Protein AF-A0A4Q3JT15-F1 (afdb_monomer)

Foldseek 3Di:
DDQDPAADDAQDWDADPQQKIKGQHDADRVHRDDMDIDHHPPPPPPPPPDD

Radius of gyration: 15.47 Å; Cα contacts (8 Å, |Δi|>4): 72; chains: 1; bounding box: 24×30×45 Å

Mean predicted aligned error: 8.35 Å

Sequence (51 aa):
LQLAQAIPEAGAEFTLPDGTRLQVVEASQRRVRRVRLWPPPKKPSEDEESA

Structure (mmCIF, N/CA/C/O backbone):
data_AF-A0A4Q3JT15-F1
#
_entry.id   AF-A0A4Q3JT15-F1
#
loop_
_atom_site.group_PDB
_atom_site.id
_atom_site.type_symbol
_atom_site.label_atom_id
_atom_site.label_alt_id
_atom_site.label_comp_id
_atom_site.label_asym_id
_atom_site.label_entity_id
_atom_site.label_seq_id
_atom_site.pdbx_PDB_ins_code
_atom_site.Cartn_x
_atom_site.Cartn_y
_atom_site.Cartn_z
_atom_site.occupancy
_atom_site.B_iso_or_equiv
_atom_site.auth_seq_id
_atom_site.auth_comp_id
_atom_site.auth_asym_id
_atom_site.auth_atom_id
_atom_site.pdbx_PDB_model_num
ATOM 1 N N . LEU A 1 1 ? 14.781 0.665 5.674 1.00 55.56 1 LEU A N 1
ATOM 2 C CA . LEU A 1 1 ? 13.897 1.165 4.597 1.00 55.56 1 LEU A CA 1
ATOM 3 C C . LEU A 1 1 ? 12.561 1.530 5.220 1.00 55.56 1 LEU A C 1
ATOM 5 O O . LEU A 1 1 ? 11.892 0.650 5.742 1.00 55.56 1 LEU A O 1
ATOM 9 N N . GLN A 1 2 ? 12.227 2.817 5.245 1.00 66.12 2 GLN A N 1
ATOM 10 C CA . GLN A 1 2 ? 10.983 3.334 5.813 1.00 66.12 2 GLN A CA 1
ATOM 11 C C . GLN A 1 2 ? 10.283 4.109 4.690 1.00 66.12 2 GLN A C 1
ATOM 13 O O . GLN A 1 2 ? 10.846 5.070 4.178 1.00 66.12 2 GLN A O 1
ATOM 18 N N . LEU A 1 3 ? 9.125 3.616 4.232 1.00 72.19 3 LEU A N 1
ATOM 19 C CA . LEU A 1 3 ? 8.438 4.119 3.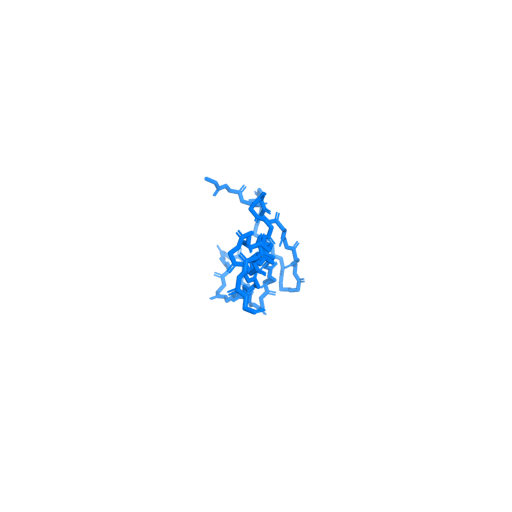027 1.00 72.19 3 LEU A CA 1
ATOM 20 C C . LEU A 1 3 ? 7.569 5.354 3.294 1.00 72.19 3 LEU A C 1
ATOM 22 O O . LEU A 1 3 ? 7.317 6.139 2.388 1.00 72.19 3 LEU A O 1
ATOM 26 N N . ALA A 1 4 ? 7.126 5.532 4.537 1.00 71.75 4 ALA A N 1
ATOM 27 C CA . ALA A 1 4 ? 6.331 6.669 4.975 1.00 71.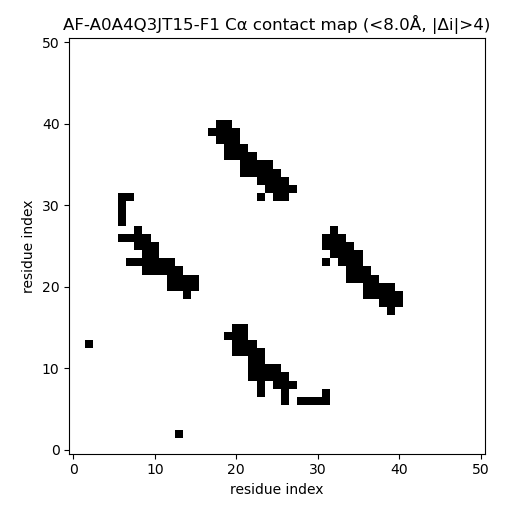75 4 ALA A CA 1
ATOM 28 C C . ALA A 1 4 ? 6.805 7.121 6.363 1.00 71.75 4 ALA A C 1
ATOM 30 O O . ALA A 1 4 ? 7.120 6.290 7.218 1.00 71.75 4 ALA A O 1
ATOM 31 N N . GLN A 1 5 ? 6.860 8.439 6.582 1.00 78.19 5 GLN A N 1
ATOM 32 C CA . GLN A 1 5 ? 7.227 9.039 7.875 1.00 78.19 5 GLN A CA 1
ATOM 33 C C . GLN A 1 5 ? 6.057 9.061 8.880 1.00 78.19 5 GLN A C 1
ATOM 35 O O . GLN A 1 5 ? 6.256 9.352 10.055 1.00 78.19 5 GLN A O 1
ATOM 40 N N . ALA A 1 6 ? 4.849 8.718 8.427 1.00 84.81 6 ALA A N 1
ATOM 41 C CA . ALA A 1 6 ? 3.632 8.571 9.222 1.00 84.81 6 ALA A CA 1
ATOM 42 C C . ALA A 1 6 ? 2.881 7.297 8.798 1.00 84.81 6 ALA A C 1
ATOM 44 O O . ALA A 1 6 ? 3.191 6.712 7.759 1.00 84.81 6 ALA A O 1
ATOM 45 N N . ILE A 1 7 ? 1.902 6.854 9.595 1.00 84.88 7 ILE A N 1
ATOM 46 C CA . ILE A 1 7 ? 1.080 5.686 9.247 1.00 84.88 7 ILE A CA 1
ATOM 47 C C . ILE A 1 7 ? 0.124 6.082 8.116 1.00 84.88 7 ILE A C 1
ATOM 49 O O . ILE A 1 7 ? -0.693 6.979 8.319 1.00 84.88 7 ILE A O 1
ATOM 53 N N . PRO A 1 8 ? 0.214 5.438 6.943 1.00 86.25 8 PRO A N 1
ATOM 54 C CA . PRO A 1 8 ? -0.630 5.781 5.813 1.00 86.25 8 PRO A CA 1
ATOM 55 C C . PRO A 1 8 ? -2.056 5.258 5.979 1.00 86.25 8 PRO A C 1
ATOM 57 O O . PRO A 1 8 ? -2.296 4.228 6.614 1.00 86.25 8 PRO A O 1
ATOM 60 N N . GLU A 1 9 ? -2.993 5.965 5.358 1.00 88.38 9 GLU A N 1
ATOM 61 C CA . GLU A 1 9 ? -4.397 5.570 5.312 1.00 88.38 9 GLU A CA 1
ATOM 62 C C . GLU A 1 9 ? -4.630 4.401 4.346 1.00 88.38 9 GLU A C 1
A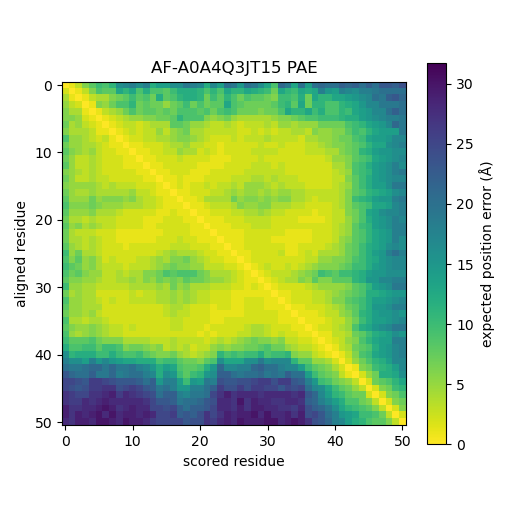TOM 64 O O . GLU A 1 9 ? -3.818 4.106 3.462 1.00 88.38 9 GLU A O 1
ATOM 69 N N . ALA A 1 10 ? -5.766 3.720 4.510 1.00 91.62 10 ALA A N 1
ATOM 70 C CA . ALA A 1 10 ? -6.211 2.730 3.539 1.00 91.62 10 ALA A CA 1
ATOM 71 C C . ALA A 1 10 ? -6.440 3.396 2.171 1.00 91.62 10 ALA A C 1
ATOM 73 O O . ALA A 1 10 ? -7.029 4.468 2.081 1.00 91.62 10 ALA A O 1
ATOM 74 N N . GLY A 1 11 ? -5.960 2.753 1.111 1.00 91.94 11 GLY A N 1
ATOM 75 C CA . GLY A 1 11 ? -5.958 3.265 -0.257 1.00 91.94 11 GLY A CA 1
ATOM 76 C C . GLY A 1 11 ? -4.630 3.883 -0.692 1.00 91.94 11 GLY A C 1
ATOM 77 O O . GLY A 1 11 ? -4.402 3.984 -1.894 1.00 91.94 11 GLY A O 1
ATOM 78 N N . ALA A 1 12 ? -3.732 4.225 0.240 1.00 91.50 12 ALA A N 1
ATOM 79 C CA . ALA A 1 12 ? -2.436 4.806 -0.099 1.00 91.50 12 ALA A CA 1
ATOM 80 C C . ALA A 1 12 ? -1.593 3.857 -0.969 1.00 91.50 12 ALA A C 1
ATOM 82 O O . ALA A 1 12 ? -1.443 2.675 -0.645 1.00 91.50 12 ALA A O 1
ATOM 83 N N . GLU A 1 13 ? -1.019 4.393 -2.045 1.00 93.38 13 GLU A N 1
ATOM 84 C CA . GLU A 1 13 ? -0.143 3.676 -2.970 1.00 93.38 13 GLU A CA 1
ATOM 85 C C . GLU A 1 13 ? 1.309 4.133 -2.824 1.00 93.38 13 GLU A C 1
ATOM 87 O O . GLU A 1 13 ? 1.599 5.320 -2.680 1.00 93.38 13 GLU A O 1
ATOM 92 N N . PHE A 1 14 ? 2.234 3.184 -2.916 1.00 90.75 14 PHE A N 1
ATOM 93 C CA . PHE A 1 14 ? 3.667 3.433 -2.898 1.00 90.75 14 PHE A CA 1
ATOM 94 C C . PHE A 1 14 ? 4.344 2.625 -3.997 1.00 90.75 14 PHE A C 1
ATOM 96 O O . PHE A 1 14 ? 3.912 1.525 -4.347 1.00 90.75 14 PHE A O 1
ATOM 103 N N . THR A 1 15 ? 5.437 3.169 -4.518 1.00 90.44 15 THR A N 1
ATOM 104 C CA . THR A 1 15 ? 6.301 2.481 -5.477 1.00 90.44 15 THR A CA 1
ATOM 105 C C . THR A 1 15 ? 7.697 2.398 -4.884 1.00 90.44 15 THR A C 1
ATOM 107 O O . THR A 1 15 ? 8.260 3.408 -4.461 1.00 90.44 15 THR A O 1
ATOM 110 N N . LEU A 1 16 ? 8.227 1.184 -4.799 1.00 89.25 16 LEU A N 1
ATOM 111 C CA . LEU A 1 16 ? 9.589 0.919 -4.362 1.00 89.25 16 LEU A CA 1
ATOM 112 C C . LEU A 1 16 ? 10.580 1.155 -5.521 1.00 89.25 16 LEU A C 1
ATOM 114 O O . LEU A 1 16 ? 10.195 1.071 -6.689 1.00 89.25 16 LEU A O 1
ATOM 118 N N . PRO A 1 17 ? 11.867 1.412 -5.224 1.00 86.12 17 PRO A N 1
ATOM 119 C CA . PRO A 1 17 ? 12.887 1.656 -6.250 1.00 86.12 17 PRO A CA 1
ATOM 120 C C . PRO A 1 17 ? 13.131 0.480 -7.206 1.00 86.12 17 PRO A C 1
ATOM 122 O O . PRO A 1 17 ? 13.637 0.677 -8.305 1.00 86.12 17 PRO A O 1
ATOM 125 N N . ASP A 1 18 ? 12.791 -0.740 -6.793 1.00 84.88 18 ASP A N 1
ATOM 126 C CA . ASP A 1 18 ? 12.874 -1.955 -7.609 1.00 84.88 18 ASP A CA 1
ATOM 127 C C . ASP A 1 18 ? 11.718 -2.078 -8.619 1.00 84.88 18 ASP A C 1
ATOM 129 O O . ASP A 1 18 ? 11.735 -2.976 -9.456 1.00 84.88 18 ASP A O 1
ATOM 133 N N . GLY A 1 19 ? 10.730 -1.178 -8.561 1.00 87.81 19 GLY A N 1
ATOM 134 C CA . GLY A 1 19 ? 9.525 -1.198 -9.388 1.00 87.81 19 GLY A CA 1
ATOM 135 C C . GLY A 1 19 ? 8.347 -1.932 -8.747 1.00 87.81 19 GLY A C 1
ATOM 136 O O . GLY A 1 19 ? 7.275 -1.995 -9.350 1.00 87.81 19 GLY A O 1
ATOM 137 N N . THR A 1 20 ? 8.507 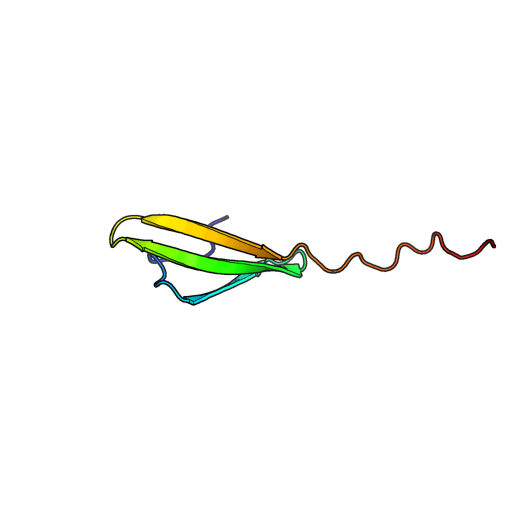-2.468 -7.534 1.00 91.25 20 THR A N 1
ATOM 138 C CA . THR A 1 20 ? 7.408 -3.095 -6.797 1.00 91.25 20 THR A CA 1
ATOM 139 C C . THR A 1 20 ? 6.400 -2.023 -6.397 1.00 91.25 20 THR A C 1
ATOM 141 O O . THR A 1 20 ? 6.742 -1.039 -5.736 1.00 91.25 20 THR A O 1
ATOM 144 N N . ARG A 1 21 ? 5.131 -2.213 -6.758 1.00 93.38 21 ARG A N 1
ATOM 145 C CA . ARG A 1 21 ? 4.043 -1.332 -6.317 1.00 93.38 21 ARG A CA 1
ATOM 146 C C . ARG A 1 21 ? 3.337 -1.950 -5.1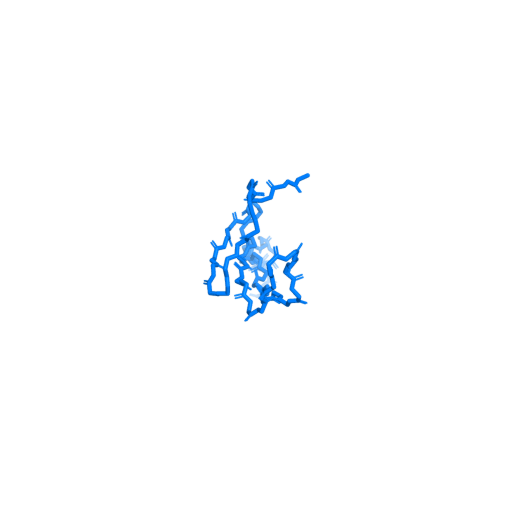26 1.00 93.38 21 ARG A C 1
ATOM 148 O O . ARG A 1 21 ? 3.176 -3.168 -5.048 1.00 93.38 21 ARG A O 1
ATOM 155 N N . LEU A 1 22 ? 2.879 -1.118 -4.202 1.00 94.06 22 LEU A N 1
ATOM 156 C CA . LEU A 1 22 ? 2.118 -1.566 -3.046 1.00 94.06 22 LEU A CA 1
ATOM 157 C C . LEU A 1 22 ? 0.998 -0.605 -2.685 1.00 94.06 22 LEU A C 1
ATOM 159 O O . LEU A 1 22 ? 1.161 0.606 -2.758 1.00 94.06 22 LEU A O 1
ATOM 163 N N . GLN A 1 23 ? -0.137 -1.167 -2.283 1.00 95.00 23 GLN A N 1
ATOM 164 C CA . GLN A 1 23 ? -1.319 -0.427 -1.860 1.00 95.00 23 GLN A CA 1
ATOM 165 C C . GLN A 1 23 ? -1.719 -0.880 -0.467 1.00 95.00 23 GLN A C 1
ATOM 167 O O . GLN A 1 23 ? -1.821 -2.077 -0.184 1.00 95.00 23 GLN A O 1
ATOM 172 N N .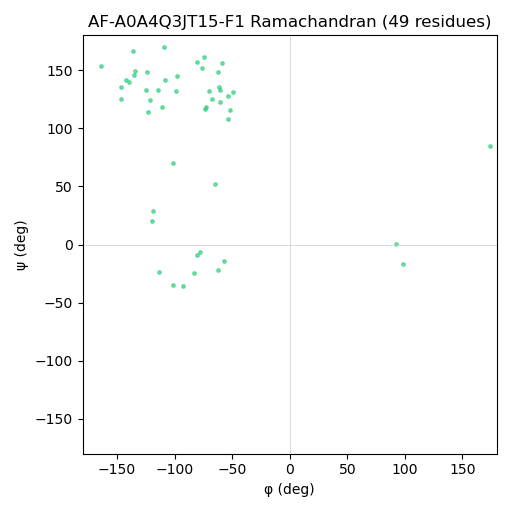 VAL A 1 24 ? -1.984 0.077 0.408 1.00 94.62 24 VAL A N 1
ATOM 173 C CA . VAL A 1 24 ? -2.524 -0.184 1.737 1.00 94.62 24 VAL A CA 1
ATOM 174 C C . VAL A 1 24 ? -3.994 -0.557 1.591 1.00 94.62 24 VAL A C 1
ATOM 176 O O . VAL A 1 24 ? -4.799 0.249 1.148 1.00 94.62 24 VAL A O 1
ATOM 179 N N . VAL A 1 25 ? -4.360 -1.782 1.958 1.00 95.19 25 VAL A N 1
ATOM 180 C CA . VAL A 1 25 ? -5.758 -2.249 1.898 1.00 95.19 25 VAL A CA 1
ATOM 181 C C . VAL A 1 25 ? -6.456 -2.006 3.229 1.00 95.19 25 VAL A C 1
ATOM 183 O O . VAL A 1 25 ? -7.636 -1.680 3.271 1.00 95.19 25 VAL A O 1
ATOM 186 N N . GLU A 1 26 ? -5.721 -2.157 4.330 1.00 92.94 26 GLU A N 1
ATOM 187 C CA . GLU A 1 26 ? -6.262 -1.983 5.672 1.00 92.94 26 GLU A CA 1
ATOM 188 C C . GLU A 1 26 ? -5.193 -1.400 6.597 1.00 92.94 26 GLU A C 1
ATOM 190 O O . GLU A 1 26 ? -4.112 -1.979 6.756 1.00 92.94 26 GLU A O 1
ATOM 195 N N . ALA A 1 27 ? -5.515 -0.283 7.248 1.00 92.50 27 ALA A N 1
ATOM 196 C CA . ALA A 1 27 ? -4.671 0.366 8.242 1.00 92.50 27 ALA A CA 1
ATOM 197 C C . ALA A 1 27 ? -5.487 0.777 9.472 1.00 92.50 27 ALA A C 1
ATOM 199 O O . ALA A 1 27 ? -6.658 1.133 9.375 1.00 92.50 27 ALA A O 1
ATOM 200 N N . SER A 1 28 ? -4.852 0.710 10.640 1.00 88.69 28 SER A N 1
ATOM 201 C CA . SER A 1 28 ? -5.342 1.313 11.878 1.00 88.69 28 SER A CA 1
ATOM 202 C C . SER A 1 28 ? -4.471 2.510 12.250 1.00 88.69 28 SER A C 1
ATOM 204 O O . SER A 1 28 ? -3.368 2.661 11.732 1.00 88.69 28 SER A O 1
ATOM 206 N N . GLN A 1 29 ? -4.902 3.294 13.240 1.00 86.06 29 GLN A N 1
ATOM 207 C CA . GLN A 1 29 ? -4.154 4.455 13.748 1.00 86.06 29 GLN A CA 1
ATOM 208 C C . GLN A 1 29 ? -2.737 4.138 14.257 1.00 86.06 29 GLN A C 1
ATOM 210 O O . GLN A 1 29 ? -1.961 5.054 14.497 1.00 86.06 29 GLN A O 1
ATOM 215 N N . ARG A 1 30 ? -2.403 2.859 14.482 1.00 89.12 30 ARG A N 1
ATOM 216 C CA . ARG A 1 30 ? -1.090 2.440 15.004 1.00 89.12 30 ARG A CA 1
ATOM 217 C C .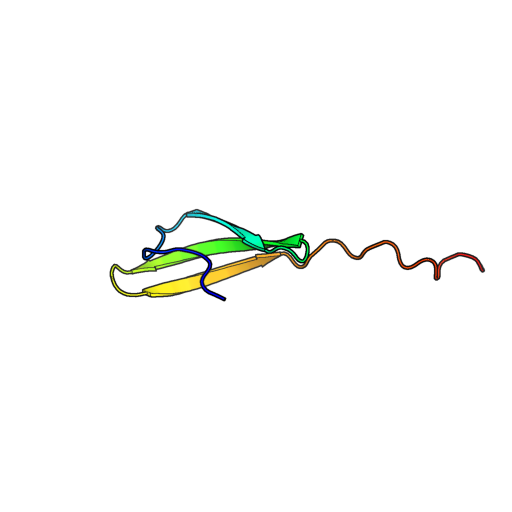 ARG A 1 30 ? -0.256 1.644 14.011 1.00 89.12 30 ARG A C 1
ATOM 219 O O . ARG A 1 30 ? 0.955 1.570 14.184 1.00 89.12 30 ARG A O 1
ATOM 226 N N . ARG A 1 31 ? -0.881 0.991 13.027 1.00 90.06 31 ARG A N 1
ATOM 227 C CA . ARG A 1 31 ? -0.160 0.156 12.060 1.00 90.06 31 ARG A CA 1
ATOM 228 C C . ARG A 1 31 ? -0.990 -0.168 10.829 1.00 90.06 31 ARG A C 1
ATOM 230 O O . ARG A 1 31 ? -2.206 -0.336 10.906 1.00 90.06 31 ARG A O 1
ATOM 237 N N . VAL A 1 32 ? -0.290 -0.408 9.729 1.00 91.88 32 VAL A N 1
ATOM 238 C CA . VAL A 1 32 ? -0.851 -1.081 8.557 1.00 91.88 32 VAL A CA 1
ATOM 239 C C . VAL A 1 32 ? -1.088 -2.556 8.893 1.00 91.88 32 VAL A C 1
ATOM 241 O O . VAL A 1 32 ? -0.227 -3.214 9.478 1.00 91.88 32 VAL A O 1
ATOM 244 N N . ARG A 1 33 ? -2.273 -3.075 8.566 1.00 94.50 33 ARG A N 1
ATOM 245 C CA . ARG A 1 33 ? -2.667 -4.470 8.820 1.00 94.50 33 ARG A CA 1
ATOM 246 C C . ARG A 1 33 ? -2.563 -5.332 7.571 1.00 94.50 33 ARG A C 1
ATOM 248 O O . ARG A 1 33 ? -2.226 -6.508 7.680 1.00 94.50 33 ARG A O 1
ATOM 255 N N . ARG A 1 34 ? -2.856 -4.761 6.400 1.00 94.50 34 ARG A N 1
ATOM 256 C CA . ARG A 1 34 ? -2.834 -5.478 5.125 1.00 94.50 34 ARG A CA 1
ATOM 257 C C . ARG A 1 34 ? -2.391 -4.564 3.993 1.00 94.50 34 ARG A C 1
ATOM 259 O O . ARG A 1 34 ? -2.886 -3.446 3.854 1.00 94.50 34 ARG A O 1
ATOM 266 N N . VAL A 1 35 ? -1.507 -5.091 3.155 1.00 94.06 35 VAL A N 1
ATOM 267 C CA . VAL A 1 35 ? -1.067 -4.466 1.907 1.00 94.06 35 VAL A CA 1
ATOM 268 C C . VAL A 1 35 ? -1.299 -5.416 0.744 1.00 94.06 35 VAL A C 1
ATOM 270 O O . VAL A 1 35 ? -1.217 -6.635 0.899 1.00 94.06 35 VAL A O 1
ATOM 273 N N . ARG A 1 36 ? -1.583 -4.848 -0.422 1.00 94.62 36 ARG A N 1
ATOM 274 C CA . ARG A 1 36 ? -1.530 -5.536 -1.705 1.00 94.62 36 ARG A CA 1
ATOM 275 C C . ARG A 1 36 ? -0.203 -5.195 -2.358 1.00 94.62 36 ARG A C 1
ATOM 277 O O . ARG A 1 36 ? 0.177 -4.030 -2.378 1.00 94.62 36 ARG A O 1
ATOM 284 N N . LEU A 1 37 ? 0.493 -6.211 -2.848 1.00 93.31 37 LEU A N 1
ATOM 285 C CA . LEU A 1 37 ? 1.783 -6.079 -3.513 1.00 93.31 37 LEU A CA 1
ATOM 286 C C . LEU A 1 37 ? 1.619 -6.482 -4.973 1.00 93.31 37 LEU A C 1
ATOM 288 O O . LEU A 1 37 ? 1.045 -7.533 -5.263 1.00 93.31 37 LEU A O 1
ATOM 292 N N . TRP A 1 38 ? 2.147 -5.657 -5.866 1.00 93.69 38 TRP A N 1
ATOM 293 C CA . TRP A 1 38 ? 2.363 -6.003 -7.261 1.00 93.69 38 TRP A CA 1
ATOM 294 C C . TRP A 1 38 ? 3.868 -6.105 -7.477 1.00 93.69 38 TRP A C 1
ATOM 296 O O . TRP A 1 38 ? 4.569 -5.111 -7.254 1.00 93.69 38 TRP A O 1
ATOM 306 N N . PRO A 1 39 ? 4.371 -7.290 -7.865 1.00 89.00 39 PRO A N 1
ATOM 307 C CA . PRO A 1 39 ? 5.789 -7.471 -8.125 1.00 89.00 39 PRO A CA 1
ATOM 308 C C . PRO A 1 39 ? 6.250 -6.512 -9.226 1.00 89.00 39 PRO A C 1
ATOM 310 O O . PRO A 1 39 ? 5.428 -6.071 -10.042 1.00 89.00 39 PRO A O 1
ATOM 313 N N . PRO A 1 40 ? 7.552 -6.192 -9.262 1.00 87.19 40 PRO A N 1
ATOM 314 C CA . PRO A 1 40 ? 8.069 -5.340 -10.307 1.00 87.19 40 PRO A CA 1
ATOM 315 C C . PRO A 1 40 ? 7.855 -6.046 -11.649 1.00 87.19 40 PRO A C 1
ATOM 317 O O . PRO A 1 40 ? 7.871 -7.285 -11.701 1.00 87.19 40 PRO A O 1
ATOM 320 N N . PRO A 1 41 ? 7.633 -5.296 -12.741 1.00 78.44 41 PRO A N 1
ATOM 321 C CA . PRO A 1 41 ? 7.616 -5.906 -14.058 1.00 78.44 41 PRO A CA 1
ATOM 322 C C . PRO A 1 41 ? 8.922 -6.685 -14.211 1.00 78.44 41 PRO A C 1
ATOM 324 O O . PRO A 1 41 ? 9.997 -6.139 -13.947 1.00 78.44 41 PRO A O 1
ATOM 327 N N . LYS A 1 42 ? 8.836 -7.971 -14.585 1.00 74.44 42 LYS A N 1
ATOM 328 C CA . LYS A 1 42 ? 10.028 -8.706 -15.008 1.00 74.44 42 LYS A CA 1
ATOM 329 C C . LYS A 1 42 ? 10.670 -7.825 -16.072 1.00 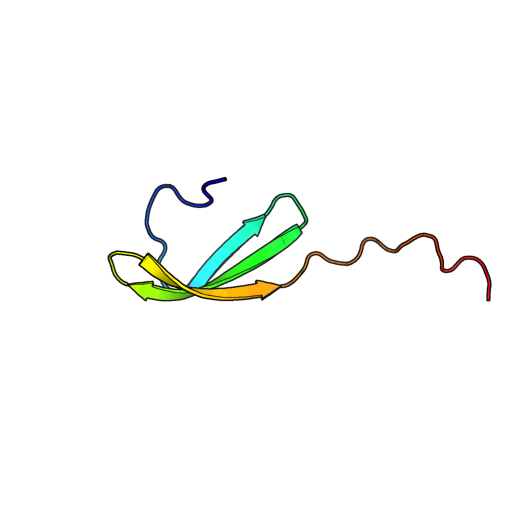74.44 42 LYS A C 1
ATOM 331 O O . LYS A 1 42 ? 10.041 -7.570 -17.099 1.00 74.44 42 LYS A O 1
ATOM 336 N N . LYS A 1 43 ? 11.881 -7.317 -15.810 1.00 65.56 43 LYS A N 1
ATOM 337 C CA . LYS A 1 43 ? 12.722 -6.858 -16.914 1.00 65.56 43 LYS A CA 1
ATOM 338 C C . LYS A 1 43 ? 12.702 -8.011 -17.917 1.00 65.56 43 LYS A C 1
ATOM 340 O O . LYS A 1 43 ? 12.819 -9.147 -17.446 1.00 65.56 43 LYS A O 1
ATOM 345 N N . PRO A 1 44 ? 12.442 -7.764 -19.210 1.00 63.41 44 PRO A N 1
ATOM 346 C CA . PRO A 1 44 ? 12.559 -8.822 -20.193 1.00 63.41 44 PRO A CA 1
ATOM 347 C C . PRO A 1 44 ? 13.967 -9.374 -20.009 1.00 63.41 44 PRO A C 1
ATOM 349 O O . PRO A 1 44 ? 14.946 -8.658 -20.201 1.00 63.41 44 PRO A O 1
ATOM 352 N N . SER A 1 45 ? 14.066 -10.578 -19.456 1.00 59.81 45 SER A N 1
ATOM 353 C CA . SER A 1 45 ? 15.313 -11.306 -19.485 1.00 59.81 45 SER A CA 1
ATOM 354 C C . SER A 1 45 ? 15.583 -11.483 -20.970 1.00 59.81 45 SER A C 1
ATOM 356 O O . SER A 1 45 ? 14.719 -11.997 -21.682 1.00 59.81 45 SER A O 1
ATOM 358 N N . GLU A 1 46 ? 16.730 -11.015 -21.444 1.00 59.25 46 GLU A N 1
ATOM 359 C CA . GLU A 1 46 ? 17.300 -11.348 -22.753 1.00 59.25 46 GLU A CA 1
ATOM 360 C C . GLU A 1 46 ? 17.658 -12.853 -22.807 1.00 59.25 46 GLU A C 1
ATOM 362 O O . GLU A 1 46 ? 18.775 -13.234 -23.120 1.00 59.25 46 GLU A O 1
ATOM 367 N N . ASP A 1 47 ? 16.699 -13.721 -22.471 1.00 57.88 47 ASP A N 1
ATOM 368 C CA . ASP A 1 47 ? 16.769 -15.185 -22.523 1.00 57.88 47 ASP A CA 1
ATOM 369 C C . ASP A 1 47 ? 15.690 -15.745 -23.475 1.00 57.88 47 ASP A C 1
ATOM 371 O O . ASP A 1 47 ? 15.313 -16.911 -23.396 1.00 57.88 47 ASP A O 1
ATOM 375 N N . GLU A 1 48 ? 15.171 -14.908 -24.381 1.00 56.69 48 GLU A N 1
ATOM 376 C CA . GLU A 1 48 ? 14.270 -15.310 -25.472 1.00 56.69 48 GLU A CA 1
ATOM 377 C C . GLU A 1 48 ? 14.887 -14.991 -26.853 1.00 56.69 48 GLU A C 1
ATOM 379 O O . GLU A 1 48 ? 14.182 -14.765 -27.828 1.00 56.69 48 GLU A O 1
ATOM 384 N N . GLU A 1 49 ? 16.224 -14.988 -26.957 1.00 58.84 49 GLU A N 1
ATOM 385 C CA . GLU A 1 49 ? 16.941 -15.138 -28.234 1.00 58.84 49 GLU A CA 1
ATOM 386 C C . GLU A 1 49 ? 17.451 -16.581 -28.345 1.00 58.84 49 GLU A C 1
ATOM 388 O O . GLU A 1 49 ? 18.636 -16.850 -28.178 1.00 58.84 49 GLU A O 1
ATOM 393 N N . SER A 1 50 ? 16.531 -17.534 -28.526 1.00 52.28 50 SER A N 1
ATOM 394 C CA . SER A 1 50 ? 16.743 -18.829 -29.203 1.00 52.28 50 SER A CA 1
ATOM 395 C C . SER A 1 50 ? 15.487 -19.695 -29.063 1.00 52.28 50 SER A C 1
ATOM 397 O O . SER A 1 50 ? 15.403 -20.545 -28.175 1.00 52.28 50 SER A O 1
ATOM 399 N N . ALA A 1 51 ? 14.515 -19.497 -29.950 1.00 49.78 51 ALA A N 1
ATOM 400 C CA . ALA A 1 51 ? 13.565 -20.537 -30.337 1.00 49.78 51 ALA A CA 1
ATOM 401 C C . ALA A 1 51 ? 13.187 -20.358 -31.809 1.00 49.78 51 ALA A C 1
ATOM 403 O O . ALA A 1 51 ? 12.838 -19.217 -32.187 1.00 49.78 51 ALA A O 1
#

pLDDT: mean 82.31, std 13.73, range [49.78, 95.19]

Solvent-accessible surface area (backbone atoms only — not com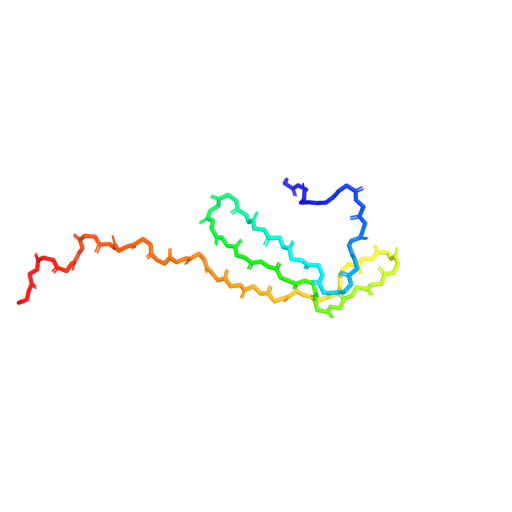parable to full-atom values): 3446 Å² total; per-residue (Å²): 141,78,96,59,100,62,84,64,57,58,69,46,71,49,73,46,97,80,52,30,36,37,31,30,70,34,46,51,104,88,44,76,76,40,70,48,77,43,77,36,77,76,71,81,67,92,79,78,86,81,130

Secondary structure (DSSP, 8-state):
--S-SSPPPTT-EEE-TTS-EEEEEEEETTEEEEEEEEPPP----S--S--